Protein AF-A0A8J4DYI0-F1 (afdb_monomer_lite)

Secondary structure (DSSP, 8-state):
--HHHHHHHHHHHHHHHHHHHHHHHHHHHHHHHHHS-GGGHHHHHHHHHHHHT-TTS-HHHHHHHHHHHHHHHHHHHHHHS----

Structure (mmCIF, N/CA/C/O backbone):
data_AF-A0A8J4DYI0-F1
#
_entry.id   AF-A0A8J4DYI0-F1
#
loop_
_atom_site.group_PDB
_atom_site.id
_atom_site.type_symbol
_atom_site.label_atom_id
_atom_site.label_alt_id
_atom_site.label_comp_id
_atom_site.label_asym_id
_atom_site.label_entity_id
_atom_site.label_seq_id
_atom_site.pdbx_PDB_ins_code
_atom_site.Cartn_x
_atom_site.Cartn_y
_atom_site.Cartn_z
_atom_site.occupancy
_atom_site.B_iso_or_equiv
_atom_site.auth_seq_id
_atom_site.auth_comp_id
_atom_site.auth_asym_id
_atom_site.auth_atom_id
_atom_site.pdbx_PDB_model_num
ATOM 1 N N . MET A 1 1 ? 14.366 1.870 -34.780 1.00 77.00 1 MET A N 1
ATOM 2 C CA . MET A 1 1 ? 14.850 1.772 -33.386 1.00 77.00 1 MET A CA 1
ATOM 3 C C . MET A 1 1 ? 15.833 0.617 -33.349 1.00 77.00 1 MET A C 1
ATOM 5 O O . MET A 1 1 ? 15.470 -0.446 -33.836 1.00 77.00 1 MET A O 1
ATOM 9 N N . SER A 1 2 ? 17.079 0.830 -32.921 1.00 95.31 2 SER A N 1
ATOM 10 C CA . SER A 1 2 ? 18.064 -0.259 -32.875 1.00 95.31 2 SER A CA 1
ATOM 11 C C . SER A 1 2 ? 17.684 -1.274 -31.785 1.00 95.31 2 SER A C 1
ATOM 13 O O . SER A 1 2 ? 17.038 -0.893 -30.801 1.00 95.31 2 SER A O 1
ATOM 15 N N . PRO A 1 3 ? 18.063 -2.557 -31.934 1.00 95.44 3 PRO A N 1
ATOM 16 C CA . PRO A 1 3 ? 17.781 -3.581 -30.924 1.00 95.44 3 PRO A CA 1
ATOM 17 C C . PRO A 1 3 ? 18.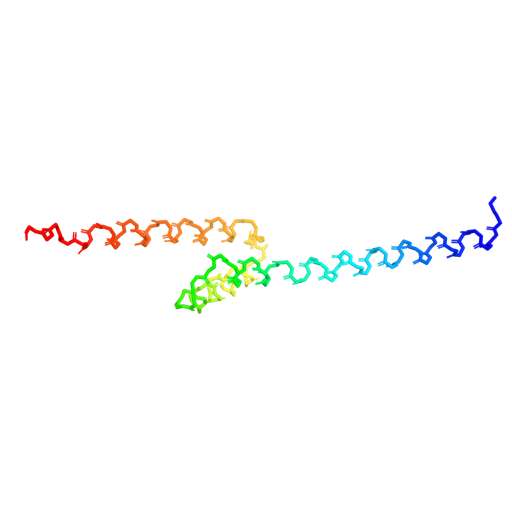367 -3.217 -29.551 1.00 95.44 3 PRO A C 1
ATOM 19 O O . PRO A 1 3 ? 17.742 -3.473 -28.529 1.00 95.44 3 PRO A O 1
ATOM 22 N N . GLU A 1 4 ? 19.508 -2.528 -29.522 1.00 96.62 4 GLU A N 1
ATOM 23 C CA . GLU A 1 4 ? 20.134 -2.003 -28.301 1.00 96.62 4 GLU A CA 1
ATOM 24 C C . GLU A 1 4 ? 19.222 -1.022 -27.549 1.00 96.62 4 GLU A C 1
ATOM 26 O O . GLU A 1 4 ? 19.040 -1.138 -26.337 1.00 96.62 4 GLU A O 1
ATOM 31 N N . ILE A 1 5 ? 18.585 -0.092 -28.273 1.00 96.50 5 ILE A N 1
ATOM 32 C CA . ILE A 1 5 ? 17.636 0.864 -27.686 1.00 96.50 5 ILE A CA 1
ATOM 33 C C . ILE A 1 5 ? 16.417 0.123 -27.132 1.00 96.50 5 ILE A C 1
ATOM 35 O O . ILE A 1 5 ? 15.944 0.458 -26.049 1.00 96.50 5 ILE A O 1
ATOM 39 N N . MET A 1 6 ? 15.926 -0.907 -27.829 1.00 96.62 6 MET A N 1
ATOM 40 C CA . MET A 1 6 ? 14.808 -1.713 -27.328 1.00 96.62 6 MET A CA 1
ATOM 41 C C . MET A 1 6 ? 15.153 -2.424 -26.018 1.00 96.62 6 MET A C 1
ATOM 43 O O . MET A 1 6 ? 14.356 -2.384 -25.083 1.00 96.62 6 MET A O 1
ATOM 47 N N . VAL A 1 7 ? 16.337 -3.036 -25.927 1.00 97.75 7 VAL A N 1
ATOM 48 C CA . VAL A 1 7 ? 16.795 -3.709 -24.701 1.00 97.75 7 VAL A CA 1
ATOM 49 C C . VAL A 1 7 ? 16.876 -2.722 -23.537 1.00 97.75 7 VAL A C 1
ATOM 51 O O . VAL A 1 7 ? 16.380 -3.020 -22.451 1.00 97.75 7 VAL A O 1
ATOM 54 N N . LEU A 1 8 ? 17.432 -1.529 -23.765 1.00 98.12 8 LEU A N 1
ATOM 55 C CA . LEU A 1 8 ? 17.529 -0.495 -22.736 1.00 98.12 8 LEU A CA 1
ATOM 56 C C . LEU A 1 8 ? 16.147 -0.026 -22.260 1.00 98.12 8 LEU A C 1
ATOM 58 O O . LEU A 1 8 ? 15.911 0.065 -21.057 1.00 98.12 8 LEU A O 1
ATOM 62 N N . VAL A 1 9 ? 15.214 0.221 -23.184 1.00 98.19 9 VAL A N 1
ATOM 63 C CA . VAL A 1 9 ? 13.838 0.618 -22.844 1.00 98.19 9 VAL A CA 1
ATOM 64 C C . VAL A 1 9 ? 13.152 -0.459 -22.007 1.00 98.19 9 VAL A C 1
ATOM 66 O O . VAL A 1 9 ? 12.571 -0.143 -20.970 1.00 98.19 9 VAL A O 1
ATOM 69 N N . VAL A 1 10 ? 13.251 -1.728 -22.410 1.00 98.12 10 VAL A N 1
ATOM 70 C CA . VAL A 1 10 ? 12.659 -2.844 -21.658 1.00 98.12 10 VAL A CA 1
ATOM 71 C C . VAL A 1 10 ? 13.266 -2.941 -20.260 1.00 98.12 10 VAL A C 1
ATOM 73 O O . VAL A 1 10 ? 12.521 -3.042 -19.289 1.00 98.12 10 VAL A O 1
ATOM 76 N N . ALA A 1 11 ? 14.591 -2.852 -20.133 1.00 98.31 11 ALA A N 1
ATOM 77 C CA . ALA A 1 11 ? 15.261 -2.898 -18.836 1.00 98.31 11 ALA A CA 1
ATOM 78 C C . ALA A 1 11 ? 14.782 -1.775 -17.901 1.00 98.31 11 ALA A C 1
ATOM 80 O O . ALA A 1 11 ? 14.462 -2.033 -16.741 1.00 98.31 11 ALA A O 1
ATOM 81 N N . VAL A 1 12 ? 14.661 -0.544 -18.411 1.00 98.62 12 VAL A N 1
ATOM 82 C CA . VAL A 1 12 ? 14.150 0.598 -17.637 1.00 98.62 12 VAL A CA 1
ATOM 83 C C . VAL A 1 12 ? 12.709 0.363 -17.196 1.00 98.62 12 VAL A C 1
ATOM 85 O O . VAL A 1 12 ? 12.392 0.569 -16.026 1.00 98.62 12 VAL A O 1
ATOM 88 N N . VAL A 1 13 ? 11.842 -0.105 -18.096 1.00 98.31 13 VAL A N 1
ATOM 89 C CA . VAL A 1 13 ? 10.443 -0.407 -17.762 1.00 98.31 13 VAL A CA 1
ATOM 90 C C . VAL A 1 13 ? 10.365 -1.467 -16.667 1.00 98.31 13 VAL A C 1
ATOM 92 O O . VAL A 1 13 ? 9.641 -1.273 -15.694 1.00 98.31 13 VAL A O 1
ATOM 95 N N . VAL A 1 14 ? 11.139 -2.550 -16.773 1.00 98.50 14 VAL A N 1
ATOM 96 C CA . VAL A 1 14 ? 11.180 -3.606 -15.752 1.00 98.50 14 VAL A CA 1
ATOM 97 C C . VAL A 1 14 ? 11.624 -3.046 -14.402 1.00 98.50 14 VAL A C 1
ATOM 99 O O . VAL A 1 14 ? 10.970 -3.310 -13.397 1.00 98.50 14 VAL A O 1
ATOM 102 N N . ILE A 1 15 ? 12.679 -2.230 -14.364 1.00 98.44 15 ILE A N 1
ATOM 103 C CA . ILE A 1 15 ? 13.155 -1.602 -13.122 1.00 98.44 15 ILE A CA 1
ATOM 104 C C . ILE A 1 15 ? 12.067 -0.720 -12.500 1.00 98.44 15 ILE A C 1
ATOM 106 O O . ILE A 1 15 ? 11.826 -0.802 -11.297 1.00 98.44 15 ILE A O 1
ATOM 110 N N . VAL A 1 16 ? 11.386 0.098 -13.307 1.00 98.25 16 VAL A N 1
ATOM 111 C CA . VAL A 1 16 ? 10.299 0.968 -12.833 1.00 98.25 16 VAL A CA 1
ATOM 112 C C . VAL A 1 16 ? 9.141 0.143 -12.281 1.00 98.25 16 VAL A C 1
ATOM 114 O O . VAL A 1 16 ? 8.645 0.445 -11.200 1.00 98.25 16 VAL A O 1
ATOM 117 N N . VAL A 1 17 ? 8.731 -0.914 -12.982 1.00 97.88 17 VAL A N 1
ATOM 118 C CA . VAL A 1 17 ? 7.658 -1.809 -12.528 1.00 97.88 17 VAL A CA 1
ATOM 119 C C . VAL A 1 17 ? 8.034 -2.466 -11.203 1.00 97.88 17 VAL A C 1
ATOM 121 O O . VAL A 1 17 ? 7.252 -2.415 -10.261 1.00 97.88 17 VAL A O 1
ATOM 124 N N . VAL A 1 18 ? 9.251 -2.999 -11.082 1.00 97.62 18 VAL A N 1
ATOM 125 C CA . VAL A 1 18 ? 9.737 -3.604 -9.833 1.00 97.62 18 VAL A CA 1
ATOM 126 C C . VAL A 1 18 ? 9.767 -2.583 -8.694 1.00 97.62 18 VAL A C 1
ATOM 128 O O . VAL A 1 18 ? 9.351 -2.893 -7.579 1.00 97.62 18 VAL A O 1
ATOM 131 N N . ALA A 1 19 ? 10.212 -1.353 -8.956 1.00 96.19 19 ALA A N 1
ATOM 132 C CA . ALA A 1 19 ? 10.203 -0.291 -7.956 1.00 96.19 19 ALA A 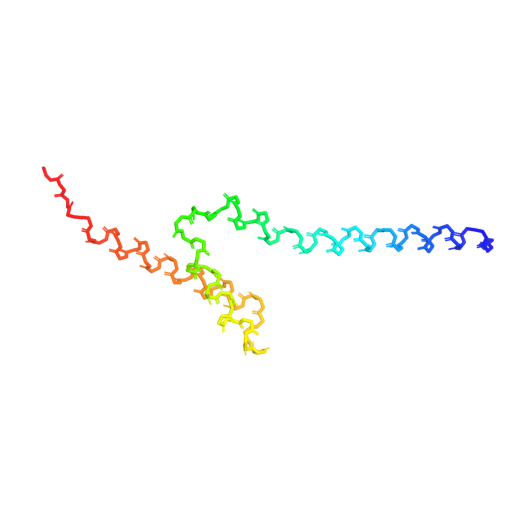CA 1
ATOM 133 C C . ALA A 1 19 ? 8.775 0.057 -7.504 1.00 96.19 19 ALA A C 1
ATOM 135 O O . ALA A 1 19 ? 8.534 0.226 -6.309 1.00 96.19 19 ALA A O 1
ATOM 136 N N . LEU A 1 20 ? 7.820 0.128 -8.435 1.00 96.50 20 LEU A N 1
ATOM 137 C CA . LEU A 1 20 ? 6.414 0.377 -8.120 1.00 96.50 20 LEU A CA 1
ATOM 138 C C . LEU A 1 20 ? 5.805 -0.760 -7.298 1.00 96.50 20 LEU A C 1
ATOM 140 O O . LEU A 1 20 ? 5.163 -0.479 -6.292 1.00 96.50 20 LEU A O 1
ATOM 144 N N . GLU A 1 21 ? 6.058 -2.018 -7.654 1.00 95.12 21 GLU A N 1
ATOM 145 C CA . GLU A 1 21 ? 5.609 -3.184 -6.88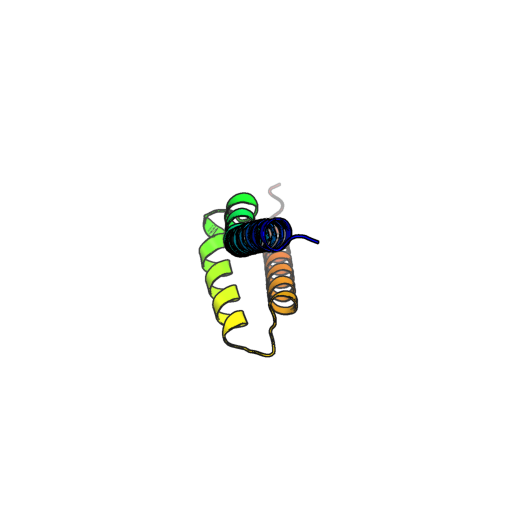0 1.00 95.12 21 GLU A CA 1
ATOM 146 C C . GLU A 1 21 ? 6.124 -3.114 -5.434 1.00 95.12 21 GLU A C 1
ATOM 148 O O . GLU A 1 21 ? 5.343 -3.179 -4.480 1.00 95.12 21 GLU A O 1
ATOM 153 N N . MET A 1 22 ? 7.421 -2.843 -5.252 1.00 93.38 22 MET A N 1
ATOM 154 C CA . MET A 1 22 ? 8.023 -2.669 -3.925 1.00 93.38 22 MET A CA 1
ATOM 155 C C . MET A 1 22 ? 7.370 -1.526 -3.139 1.00 93.38 22 MET A C 1
ATOM 157 O O . MET A 1 22 ? 7.050 -1.681 -1.959 1.00 93.38 22 MET A O 1
ATOM 161 N N . LEU A 1 23 ? 7.118 -0.384 -3.785 1.00 89.94 23 LEU A N 1
ATOM 162 C CA . LEU A 1 23 ? 6.427 0.739 -3.153 1.00 89.94 23 LEU A CA 1
ATOM 163 C C . LEU A 1 23 ? 4.999 0.361 -2.748 1.00 89.94 23 LEU A C 1
ATOM 165 O O . LEU A 1 23 ? 4.588 0.671 -1.632 1.00 89.94 23 LEU A O 1
ATOM 169 N N . THR A 1 24 ? 4.254 -0.336 -3.608 1.00 86.69 24 THR A N 1
ATOM 170 C CA . THR A 1 24 ? 2.878 -0.757 -3.303 1.00 86.69 24 THR A CA 1
ATOM 171 C C . THR A 1 24 ? 2.809 -1.775 -2.168 1.00 86.69 24 THR A C 1
ATOM 173 O O . THR A 1 24 ? 1.854 -1.742 -1.395 1.00 86.69 24 THR A O 1
ATOM 176 N N . ALA A 1 25 ? 3.836 -2.613 -2.001 1.00 84.25 25 ALA A N 1
ATOM 177 C CA . ALA A 1 25 ? 3.932 -3.552 -0.889 1.00 84.25 25 ALA A CA 1
ATOM 178 C C . ALA A 1 25 ? 4.264 -2.858 0.446 1.00 84.25 25 ALA A C 1
ATOM 180 O O . ALA A 1 25 ? 3.739 -3.232 1.495 1.00 84.25 25 ALA A O 1
ATOM 181 N N . VAL A 1 26 ? 5.120 -1.831 0.425 1.00 88.31 26 VAL A N 1
ATOM 182 C CA . VAL A 1 26 ? 5.602 -1.157 1.645 1.00 88.31 26 VAL A CA 1
ATOM 183 C C . VAL A 1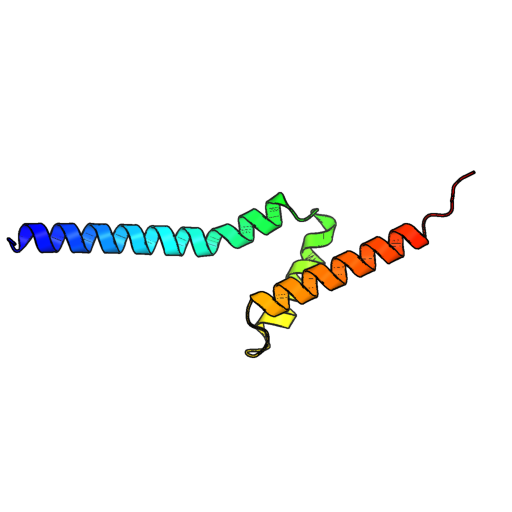 26 ? 4.673 -0.024 2.098 1.00 88.31 26 VAL A C 1
ATOM 185 O O . VAL A 1 26 ? 4.564 0.256 3.294 1.00 88.31 26 VAL A O 1
ATOM 188 N N . LEU A 1 27 ? 3.960 0.624 1.176 1.00 85.44 27 LEU A N 1
ATOM 189 C CA . LEU A 1 27 ? 3.108 1.775 1.480 1.00 85.44 27 LEU A CA 1
ATOM 190 C C . LEU A 1 27 ? 2.020 1.487 2.542 1.00 85.44 27 LEU A C 1
ATOM 192 O O . LEU A 1 27 ? 1.879 2.305 3.455 1.00 85.44 27 LEU A O 1
ATOM 196 N N . PRO A 1 28 ? 1.294 0.347 2.522 1.00 79.75 28 PRO A N 1
ATOM 197 C CA . PRO A 1 28 ? 0.327 0.013 3.570 1.00 79.75 28 PRO A CA 1
ATOM 198 C C . PRO A 1 28 ? 0.969 -0.077 4.957 1.00 79.75 28 PRO A C 1
ATOM 200 O O . PRO A 1 28 ? 0.404 0.416 5.934 1.00 79.75 28 PRO A O 1
ATOM 203 N N . LEU A 1 29 ? 2.175 -0.646 5.041 1.00 83.00 29 LEU A N 1
ATOM 204 C CA . LEU A 1 29 ? 2.917 -0.760 6.293 1.00 83.00 29 LEU A CA 1
ATOM 205 C C . LEU A 1 29 ? 3.297 0.623 6.836 1.00 83.00 29 LEU A C 1
ATOM 207 O O . LEU A 1 29 ? 3.092 0.893 8.020 1.00 83.00 29 LEU A O 1
ATOM 211 N N . ILE A 1 30 ? 3.779 1.522 5.971 1.00 86.31 30 ILE A N 1
ATOM 212 C CA . ILE A 1 30 ? 4.091 2.910 6.345 1.00 86.31 30 ILE A CA 1
ATOM 213 C C . ILE A 1 30 ? 2.839 3.617 6.875 1.00 86.31 30 ILE A C 1
ATOM 215 O O . ILE A 1 30 ? 2.899 4.257 7.924 1.00 86.31 30 ILE A O 1
ATOM 219 N N . ILE A 1 31 ? 1.697 3.470 6.195 1.00 84.62 31 ILE A N 1
ATOM 220 C CA . ILE A 1 31 ? 0.430 4.080 6.619 1.00 84.62 31 ILE A CA 1
ATOM 221 C C . ILE A 1 31 ? 0.029 3.581 8.014 1.00 84.62 31 ILE A C 1
ATOM 223 O O . ILE A 1 31 ? -0.324 4.383 8.880 1.00 84.62 31 ILE A O 1
ATOM 227 N N . VAL A 1 32 ? 0.114 2.273 8.267 1.00 82.62 32 VAL A N 1
ATOM 228 C CA . VAL A 1 32 ? -0.213 1.707 9.583 1.00 82.62 32 VAL A CA 1
ATOM 229 C C . VAL A 1 32 ? 0.736 2.240 10.655 1.00 82.62 32 VAL A C 1
ATOM 231 O O . VAL A 1 32 ? 0.284 2.707 11.699 1.00 82.62 32 VAL A O 1
ATOM 234 N N . ILE A 1 33 ? 2.045 2.225 10.406 1.00 81.50 33 ILE A N 1
ATOM 235 C CA . ILE A 1 33 ? 3.037 2.670 11.392 1.00 81.50 33 ILE A CA 1
ATOM 236 C C . ILE A 1 33 ? 2.862 4.157 11.723 1.00 81.50 33 ILE A C 1
ATOM 238 O O . ILE A 1 33 ? 2.904 4.513 12.903 1.00 81.50 33 ILE A O 1
ATOM 242 N N . ALA A 1 34 ? 2.643 5.000 10.710 1.00 88.50 34 ALA A N 1
ATOM 243 C CA . ALA A 1 34 ? 2.567 6.450 10.861 1.00 88.50 34 ALA A CA 1
ATOM 244 C C . ALA A 1 34 ? 1.236 6.935 11.460 1.00 88.50 34 ALA A C 1
ATOM 246 O O . ALA A 1 34 ? 1.228 7.888 12.237 1.00 88.50 34 ALA A O 1
ATOM 247 N N . PHE A 1 35 ? 0.109 6.299 11.119 1.00 86.56 35 PHE A N 1
ATOM 248 C CA . PHE A 1 35 ? -1.228 6.822 11.444 1.00 86.56 35 PHE A CA 1
ATOM 249 C C . PHE A 1 35 ? -2.015 5.991 12.473 1.00 86.56 35 PHE A C 1
ATOM 251 O O . PHE A 1 35 ? -3.119 6.389 12.882 1.00 86.56 35 PHE A O 1
ATOM 258 N N . VAL A 1 36 ? -1.480 4.846 12.915 1.00 82.94 36 VAL A N 1
ATOM 259 C CA . VAL A 1 36 ? -2.141 3.952 13.878 1.00 82.94 36 VAL A CA 1
ATOM 260 C C . VAL A 1 36 ? -1.332 3.882 15.179 1.00 82.94 36 VAL A C 1
ATOM 262 O O . VAL A 1 36 ? -0.192 3.399 15.177 1.00 82.94 36 VAL A O 1
ATOM 265 N N . PRO A 1 37 ? -1.912 4.336 16.309 1.00 88.00 37 PRO A N 1
ATOM 266 C CA . PRO A 1 37 ? -1.304 4.209 17.627 1.00 88.00 37 PRO A CA 1
ATOM 267 C C . PRO A 1 37 ? -0.919 2.753 17.929 1.00 88.00 37 PRO A C 1
ATOM 269 O O . PRO A 1 37 ? -1.684 1.857 17.569 1.00 88.00 37 PRO A O 1
ATOM 272 N N . PRO A 1 38 ? 0.207 2.486 18.620 1.00 85.56 38 PRO A N 1
ATOM 273 C CA . PRO A 1 38 ? 0.693 1.125 18.858 1.00 85.56 38 PRO A CA 1
ATOM 274 C C . PRO A 1 38 ? -0.348 0.178 19.470 1.00 85.56 38 PRO A C 1
ATOM 276 O O . PRO A 1 38 ? -0.473 -0.954 19.013 1.00 85.56 38 PRO A O 1
ATOM 279 N N . GLY A 1 39 ? -1.143 0.660 20.433 1.00 86.50 39 GLY A N 1
ATOM 280 C CA . GLY A 1 39 ? -2.193 -0.130 21.087 1.00 86.50 39 GLY A CA 1
ATOM 281 C C . GLY A 1 39 ? -3.400 -0.467 20.202 1.00 86.50 39 GLY A C 1
ATOM 282 O O . GLY A 1 39 ? -4.165 -1.353 20.549 1.00 86.50 39 GLY A O 1
ATOM 283 N N . GLU A 1 40 ? -3.573 0.198 19.056 1.00 83.19 40 GLU A N 1
ATOM 284 C CA . GLU A 1 40 ? -4.684 -0.046 18.119 1.00 83.19 40 GLU A CA 1
ATOM 285 C C . GLU A 1 40 ? -4.280 -0.965 16.943 1.00 83.19 40 GLU A C 1
ATOM 287 O O . GLU A 1 40 ? -5.119 -1.311 16.113 1.00 83.19 40 GLU A O 1
ATOM 292 N N . ARG A 1 41 ? -2.997 -1.347 16.824 1.00 84.62 41 ARG A N 1
ATOM 293 C CA . ARG A 1 41 ? -2.479 -2.087 15.654 1.00 84.62 41 ARG A CA 1
ATOM 294 C C . ARG A 1 41 ? -2.976 -3.532 15.584 1.00 84.62 41 ARG A C 1
ATOM 296 O O . ARG A 1 41 ? -3.224 -4.013 14.483 1.00 84.62 41 ARG A O 1
ATOM 303 N N . ALA A 1 42 ? -3.128 -4.197 16.731 1.00 81.69 42 ALA A N 1
ATOM 304 C CA . ALA A 1 42 ? -3.616 -5.576 16.802 1.00 81.69 42 ALA A CA 1
ATOM 305 C C . ALA A 1 42 ? -5.061 -5.683 16.283 1.00 81.69 42 ALA A C 1
ATOM 307 O O . ALA A 1 42 ? -5.321 -6.443 15.355 1.00 81.69 42 ALA A O 1
ATOM 308 N N . ASP A 1 43 ? -5.956 -4.827 16.781 1.00 81.88 43 ASP A N 1
ATOM 309 C CA . ASP A 1 43 ? -7.350 -4.739 16.327 1.00 81.88 43 ASP A CA 1
ATOM 310 C C . ASP A 1 43 ? -7.462 -4.439 14.823 1.00 81.88 43 ASP A C 1
ATOM 312 O O . ASP A 1 43 ? -8.339 -4.957 14.132 1.00 81.88 43 ASP A O 1
ATOM 316 N N . LEU A 1 44 ? -6.576 -3.586 14.294 1.00 79.25 44 LEU A N 1
ATOM 317 C CA . LEU A 1 44 ? -6.539 -3.293 12.862 1.00 79.25 44 LEU A CA 1
ATOM 318 C C . LEU A 1 44 ? -6.082 -4.507 12.043 1.00 79.25 44 LEU A C 1
ATOM 320 O O . LEU A 1 44 ? -6.649 -4.759 10.983 1.00 79.25 44 LEU A O 1
ATOM 324 N N . ALA A 1 45 ? -5.079 -5.249 12.518 1.00 79.94 45 ALA A N 1
ATOM 325 C CA . ALA A 1 45 ? -4.603 -6.460 11.857 1.00 79.94 45 ALA A CA 1
ATOM 326 C C . ALA A 1 45 ? -5.695 -7.539 11.807 1.00 79.94 45 ALA A C 1
ATOM 328 O O . ALA A 1 45 ? -5.904 -8.146 10.759 1.00 79.94 45 ALA A O 1
ATOM 329 N N . GLU A 1 46 ? -6.439 -7.720 12.900 1.00 80.12 46 GLU A N 1
ATOM 330 C CA . GLU A 1 46 ? -7.563 -8.657 12.966 1.00 80.12 46 GLU A CA 1
ATOM 331 C C . GLU A 1 46 ? -8.676 -8.277 11.978 1.00 80.12 46 GLU A C 1
ATOM 333 O O . GLU A 1 46 ? -9.183 -9.120 11.238 1.00 80.12 46 GLU A O 1
ATOM 338 N N . LEU A 1 47 ? -9.004 -6.986 11.884 1.00 75.88 47 LEU A N 1
ATOM 339 C CA . LEU A 1 47 ? -10.015 -6.499 10.950 1.00 75.88 47 LEU A CA 1
ATOM 340 C C . LEU A 1 47 ? -9.572 -6.598 9.481 1.00 75.88 47 LEU A C 1
ATOM 342 O O . LEU A 1 47 ? -10.394 -6.895 8.615 1.00 75.88 47 LEU A O 1
ATOM 346 N N . LEU A 1 48 ? -8.287 -6.380 9.190 1.00 73.88 48 LEU A N 1
ATOM 347 C CA . LEU A 1 48 ? -7.725 -6.591 7.854 1.00 73.88 48 LEU A CA 1
ATOM 348 C C . LEU A 1 48 ? -7.745 -8.075 7.467 1.00 73.88 48 LEU A C 1
ATOM 350 O O . LEU A 1 48 ? -8.160 -8.393 6.358 1.00 73.88 48 LEU A O 1
ATOM 354 N N . ALA A 1 49 ? -7.390 -8.981 8.381 1.00 73.75 49 ALA A N 1
ATOM 355 C CA . ALA A 1 49 ? -7.450 -10.426 8.147 1.00 73.75 49 ALA A CA 1
ATOM 356 C C . ALA A 1 49 ? -8.893 -10.926 7.925 1.00 73.75 49 ALA A C 1
ATOM 358 O O . ALA A 1 49 ? -9.164 -11.729 7.026 1.00 73.75 49 ALA A O 1
ATOM 359 N N . ALA A 1 50 ? -9.849 -10.409 8.701 1.00 71.25 50 ALA A N 1
ATOM 360 C CA . ALA A 1 50 ? -11.271 -10.704 8.526 1.00 71.25 50 ALA A CA 1
ATOM 361 C C . ALA A 1 50 ? -11.836 -10.151 7.204 1.00 71.25 50 ALA A C 1
ATOM 363 O O . ALA A 1 50 ? -12.809 -10.680 6.668 1.00 71.25 50 ALA A O 1
ATOM 364 N N . ALA A 1 51 ? -11.243 -9.084 6.671 1.00 66.50 51 ALA A N 1
ATOM 365 C CA . ALA A 1 51 ? -11.645 -8.527 5.391 1.00 66.50 51 ALA A CA 1
ATOM 366 C C . ALA A 1 51 ? -11.028 -9.270 4.197 1.00 66.50 51 ALA A C 1
ATOM 368 O O . ALA A 1 51 ? -11.733 -9.526 3.223 1.00 66.50 51 ALA A O 1
ATOM 369 N N . ASP A 1 52 ? -9.752 -9.649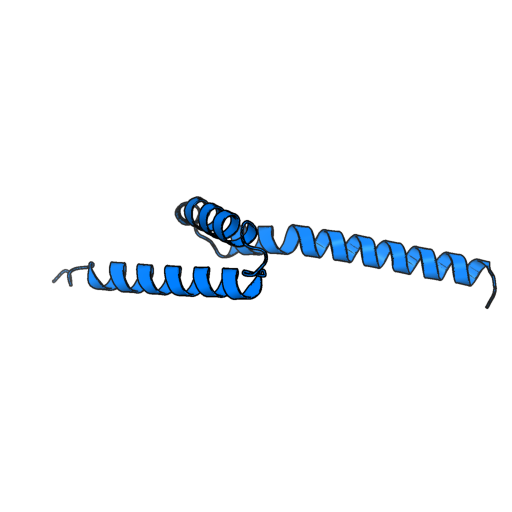 4.288 1.00 65.00 52 ASP A N 1
ATOM 370 C CA . ASP A 1 52 ? -9.021 -10.358 3.228 1.00 65.00 52 ASP A CA 1
ATOM 371 C C . ASP A 1 52 ? -9.592 -11.762 2.955 1.00 65.00 52 ASP A C 1
ATOM 373 O O . ASP A 1 52 ? -9.635 -12.236 1.822 1.00 65.00 52 ASP A O 1
ATOM 377 N N . SER A 1 53 ? -10.161 -12.398 3.982 1.00 64.06 53 SER A N 1
ATOM 378 C CA . SER A 1 53 ? -10.844 -13.697 3.877 1.00 64.06 53 SER A CA 1
ATOM 379 C C . SER A 1 53 ? -12.160 -13.668 3.081 1.00 64.06 53 SER A C 1
ATOM 381 O O . SER A 1 53 ? -12.741 -14.723 2.816 1.00 64.06 53 SER A O 1
ATOM 383 N N . SER A 1 54 ? -12.632 -12.494 2.646 1.00 60.00 54 SER A N 1
ATOM 384 C CA . SER A 1 54 ? -13.814 -12.365 1.795 1.00 60.00 54 SER A CA 1
ATOM 385 C C . SER A 1 54 ? -13.457 -11.731 0.446 1.00 60.00 54 SER A C 1
ATOM 387 O O . SER A 1 54 ? -13.245 -10.522 0.367 1.00 60.00 54 SER A O 1
ATOM 389 N N . PRO A 1 55 ? -13.511 -12.480 -0.672 1.00 58.62 55 PRO A N 1
ATOM 390 C CA . PRO A 1 55 ? -13.179 -11.950 -2.001 1.00 58.62 55 PRO A CA 1
ATOM 391 C C . PRO A 1 55 ? -14.118 -10.819 -2.469 1.00 58.62 55 PRO A C 1
ATOM 393 O O . PRO A 1 55 ? -13.822 -10.110 -3.431 1.00 58.62 55 PRO A O 1
ATOM 396 N N . LYS A 1 56 ? -15.259 -10.622 -1.787 1.00 58.66 56 LYS A N 1
ATOM 397 C CA . LYS A 1 56 ? -16.200 -9.512 -2.023 1.00 58.66 56 LYS A CA 1
ATOM 398 C C . LYS A 1 56 ? -15.829 -8.237 -1.258 1.00 58.66 56 LYS A C 1
ATOM 400 O O . LYS A 1 56 ? -16.237 -7.148 -1.662 1.00 58.66 56 LYS A O 1
ATOM 405 N N . LEU A 1 57 ? -15.040 -8.348 -0.191 1.00 51.19 57 LEU A N 1
ATOM 406 C CA . LEU A 1 57 ? -14.471 -7.233 0.561 1.00 51.19 57 LEU A CA 1
ATOM 407 C C . LEU A 1 57 ? -13.103 -6.888 -0.033 1.00 51.19 57 LEU A C 1
ATOM 409 O O . LEU A 1 57 ? -12.065 -7.030 0.600 1.00 51.19 57 LEU A O 1
ATOM 413 N N . ARG A 1 58 ? -13.100 -6.400 -1.281 1.00 59.16 58 ARG A N 1
ATOM 414 C CA . ARG A 1 58 ? -11.899 -5.781 -1.867 1.00 59.16 58 ARG A CA 1
ATOM 415 C C . ARG A 1 58 ? -11.355 -4.714 -0.896 1.00 59.16 58 ARG A C 1
ATOM 417 O O . ARG A 1 58 ? -12.107 -4.154 -0.100 1.00 59.16 58 ARG A O 1
ATOM 424 N N . LEU A 1 59 ? -10.065 -4.395 -0.994 1.00 60.31 59 LEU A N 1
ATOM 425 C CA . LEU A 1 59 ? -9.321 -3.516 -0.072 1.00 60.31 59 LEU A CA 1
ATOM 426 C C . LEU A 1 59 ? -10.075 -2.237 0.367 1.00 60.31 59 LEU A C 1
ATOM 428 O O . LEU A 1 59 ? -9.965 -1.788 1.504 1.00 60.31 59 LEU A O 1
ATOM 432 N N . TRP A 1 60 ? -10.869 -1.653 -0.534 1.00 57.94 60 TRP A N 1
ATOM 433 C CA . TRP A 1 60 ? -11.567 -0.386 -0.321 1.00 57.94 60 TRP A CA 1
ATOM 434 C C . TRP A 1 60 ? -12.777 -0.460 0.634 1.00 57.94 60 TRP A C 1
ATOM 436 O O . TRP A 1 60 ? -12.801 0.293 1.611 1.00 57.94 60 TRP A O 1
ATOM 446 N N . PRO A 1 61 ? -13.784 -1.340 0.433 1.00 63.50 61 PRO A N 1
ATOM 447 C CA . PRO A 1 61 ? -14.855 -1.520 1.415 1.00 63.50 61 PRO A CA 1
ATOM 448 C C . PRO A 1 61 ? -14.347 -1.999 2.782 1.00 63.50 61 PRO A C 1
ATOM 450 O O . PRO A 1 61 ? -14.895 -1.576 3.799 1.00 63.50 61 PRO A O 1
ATOM 453 N N . ALA A 1 62 ? -13.270 -2.788 2.820 1.00 65.19 62 ALA A N 1
ATOM 454 C CA . ALA A 1 62 ? -12.598 -3.188 4.055 1.00 65.19 62 ALA A CA 1
ATOM 455 C C . ALA A 1 62 ? -12.038 -1.985 4.833 1.00 65.19 62 ALA A C 1
ATOM 457 O O . ALA A 1 62 ? -12.338 -1.798 6.015 1.00 65.19 62 ALA A O 1
ATOM 458 N N . LEU A 1 63 ? -11.291 -1.115 4.146 1.00 63.75 63 LEU A N 1
ATOM 459 C CA . LEU A 1 63 ? -10.733 0.105 4.727 1.00 63.75 63 LEU A CA 1
ATOM 460 C C . LEU A 1 63 ? -11.841 1.055 5.210 1.00 63.75 63 LEU A C 1
ATOM 462 O O . LEU A 1 63 ? -11.756 1.617 6.302 1.00 63.75 63 LEU A O 1
ATOM 466 N N . ASN A 1 64 ? -12.926 1.189 4.442 1.00 69.25 64 ASN A N 1
ATOM 467 C CA . ASN A 1 64 ? -14.088 1.978 4.851 1.00 69.25 64 ASN A CA 1
ATOM 468 C C . ASN A 1 64 ? -14.771 1.402 6.099 1.00 69.25 64 ASN A C 1
ATOM 470 O O . ASN A 1 64 ? -15.109 2.157 7.013 1.00 69.25 64 ASN A O 1
ATOM 474 N N . ALA A 1 65 ? -14.940 0.080 6.178 1.00 70.06 65 ALA A N 1
ATOM 475 C CA . ALA A 1 65 ? -15.490 -0.576 7.361 1.00 70.06 65 ALA A CA 1
ATOM 476 C C . ALA A 1 65 ? -14.602 -0.337 8.596 1.00 70.06 65 ALA A C 1
ATOM 478 O O . ALA A 1 65 ? -15.118 0.030 9.657 1.00 70.06 65 ALA A O 1
ATOM 479 N N . ALA A 1 66 ? -13.277 -0.429 8.435 1.00 70.31 66 ALA A N 1
ATOM 480 C CA . ALA A 1 66 ? -12.292 -0.130 9.476 1.00 70.31 66 ALA A CA 1
ATOM 481 C C . ALA A 1 66 ? -12.437 1.303 10.011 1.00 70.31 66 ALA A C 1
ATOM 483 O O . ALA A 1 66 ? -12.537 1.536 11.220 1.00 70.31 66 ALA A O 1
ATOM 484 N N . VAL A 1 67 ? -12.502 2.282 9.103 1.00 70.69 67 VAL A N 1
ATOM 485 C CA . VAL A 1 67 ? -12.639 3.705 9.439 1.00 70.69 67 VAL A CA 1
ATOM 486 C C . VAL A 1 67 ? -13.962 3.976 10.158 1.00 70.69 67 VAL A C 1
ATOM 488 O O . VAL A 1 67 ? -13.987 4.697 11.161 1.00 70.69 67 VAL A O 1
ATOM 491 N N . VAL A 1 68 ? -15.065 3.377 9.697 1.00 76.25 68 VAL A N 1
ATOM 492 C CA . VAL A 1 68 ? -16.383 3.517 10.336 1.00 76.25 68 VAL A CA 1
ATOM 493 C C . VAL A 1 68 ? -16.378 2.922 11.744 1.00 76.25 68 VAL A C 1
ATOM 495 O O . VAL A 1 68 ? -16.853 3.579 12.677 1.00 76.25 68 VAL A O 1
ATOM 498 N N . ALA A 1 69 ? -15.809 1.728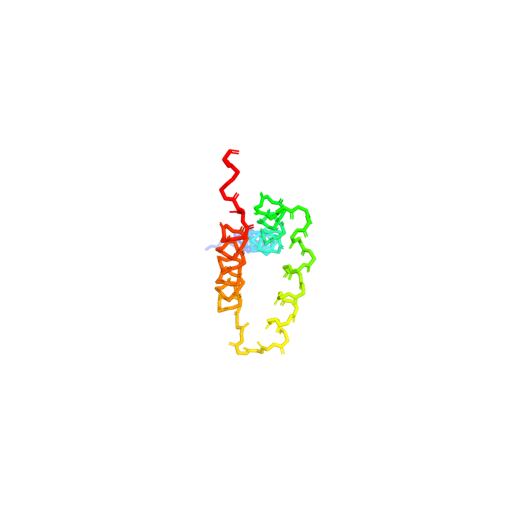 11.929 1.00 77.38 69 ALA A N 1
ATOM 499 C CA . ALA A 1 69 ? -15.684 1.089 13.238 1.00 77.38 69 ALA A CA 1
ATOM 500 C C . ALA A 1 69 ? -14.853 1.948 14.207 1.00 77.38 69 ALA A C 1
ATOM 502 O O . ALA A 1 69 ? -15.295 2.232 15.325 1.00 77.38 69 ALA A O 1
ATOM 503 N N . ARG A 1 70 ? -13.709 2.475 13.749 1.00 70.94 70 ARG A N 1
ATOM 504 C CA . ARG A 1 70 ? -12.851 3.378 14.533 1.00 70.94 70 ARG A CA 1
ATOM 505 C C . ARG A 1 70 ? -13.577 4.664 14.926 1.00 70.94 70 ARG A C 1
ATOM 507 O O . ARG A 1 70 ? -13.502 5.098 16.076 1.00 70.94 70 ARG A O 1
ATOM 514 N N . ARG A 1 71 ? -14.337 5.263 14.003 1.00 77.62 71 ARG A N 1
ATOM 515 C CA . ARG A 1 71 ? -15.129 6.474 14.278 1.00 77.62 71 ARG A CA 1
ATOM 516 C C . ARG A 1 71 ? -16.218 6.214 15.319 1.00 77.62 71 ARG A C 1
ATOM 518 O O . ARG A 1 71 ? -16.451 7.073 16.167 1.00 77.62 71 ARG A O 1
ATOM 525 N N . ARG A 1 72 ? -16.870 5.047 15.282 1.00 80.94 72 ARG A N 1
ATOM 526 C CA . ARG A 1 72 ? -17.879 4.650 16.279 1.00 80.94 72 ARG A CA 1
ATOM 527 C C . ARG A 1 72 ? -17.260 4.445 17.661 1.00 80.94 72 ARG A C 1
ATOM 529 O O . ARG A 1 72 ? -17.782 5.006 18.618 1.00 80.94 72 ARG A O 1
ATOM 536 N N . ARG A 1 73 ? -16.120 3.750 17.759 1.00 77.25 73 ARG A N 1
ATOM 537 C CA . ARG A 1 73 ? -15.402 3.560 19.035 1.00 77.25 73 ARG A CA 1
ATOM 538 C C . ARG A 1 73 ? -14.948 4.883 19.655 1.00 77.25 73 ARG A C 1
ATOM 540 O O . ARG A 1 73 ? -15.192 5.112 20.833 1.00 77.25 73 ARG A O 1
ATOM 547 N N . ARG A 1 74 ? -14.393 5.807 18.861 1.00 77.56 74 ARG A N 1
ATOM 548 C CA . ARG A 1 74 ? -14.031 7.153 19.353 1.00 77.56 74 ARG A CA 1
ATOM 549 C C . ARG A 1 74 ? -15.235 7.933 19.878 1.00 77.56 74 ARG A C 1
ATOM 551 O O . ARG A 1 74 ? -15.131 8.601 20.899 1.00 77.56 74 ARG A O 1
ATOM 558 N N . LYS A 1 75 ? -16.381 7.841 19.194 1.00 77.69 75 LYS A N 1
ATOM 559 C CA . LYS A 1 75 ? -17.629 8.461 19.660 1.00 77.69 75 LYS A CA 1
ATOM 560 C C . LYS A 1 75 ? -18.148 7.825 20.952 1.00 77.69 75 LYS A C 1
ATOM 562 O O . LYS A 1 75 ? -18.675 8.554 21.779 1.00 77.69 75 LYS A O 1
ATOM 567 N N . ALA A 1 76 ? -17.995 6.511 21.124 1.00 76.25 76 ALA A N 1
ATOM 568 C CA . ALA A 1 76 ? -18.366 5.815 22.355 1.00 76.25 76 ALA A CA 1
ATOM 569 C C . ALA A 1 76 ? -17.483 6.253 23.537 1.00 76.25 76 ALA A C 1
ATOM 571 O O . ALA A 1 76 ? -18.014 6.728 24.534 1.00 76.25 76 ALA A O 1
ATOM 572 N N . MET A 1 77 ? -16.154 6.251 23.375 1.00 69.38 77 MET A N 1
ATOM 573 C CA . MET A 1 77 ? -15.221 6.722 24.414 1.00 69.38 77 MET A CA 1
ATOM 574 C C . MET A 1 77 ? -15.416 8.201 24.780 1.00 69.38 77 MET A C 1
ATOM 576 O O . MET A 1 77 ? -15.285 8.577 25.939 1.00 69.38 77 MET A O 1
ATOM 580 N N . ALA A 1 78 ? -15.749 9.061 23.811 1.00 69.44 78 ALA A N 1
ATOM 581 C CA . ALA A 1 78 ? -16.074 10.462 24.088 1.00 69.44 78 ALA A CA 1
ATOM 582 C C . ALA A 1 78 ? -17.380 10.624 24.888 1.00 69.44 78 ALA A C 1
ATOM 584 O O . ALA A 1 78 ? -17.544 11.618 25.585 1.00 69.44 78 ALA A O 1
ATOM 585 N N . ARG A 1 79 ? -18.298 9.655 24.788 1.00 68.00 79 ARG A N 1
ATOM 586 C CA . ARG A 1 79 ? -19.553 9.606 25.549 1.00 68.00 79 ARG A CA 1
ATOM 587 C C . ARG A 1 79 ? -19.352 9.117 26.984 1.00 68.00 79 ARG A C 1
ATOM 589 O O . ARG A 1 79 ? -20.135 9.479 27.850 1.00 68.00 79 ARG A O 1
ATOM 596 N N . GLU A 1 80 ? -18.326 8.300 27.209 1.00 67.62 80 GLU A N 1
ATOM 597 C CA . GLU A 1 80 ? -17.994 7.695 28.505 1.00 67.62 80 GLU A CA 1
ATOM 598 C C . GLU A 1 80 ? -17.033 8.534 29.352 1.00 67.62 80 GLU A C 1
ATOM 600 O O . GLU A 1 80 ? -16.820 8.199 30.511 1.00 67.62 80 GLU A O 1
ATOM 605 N N . ARG A 1 81 ? -16.466 9.631 28.827 1.00 59.03 81 ARG A N 1
ATOM 606 C CA . ARG A 1 81 ? -15.781 10.621 29.669 1.00 59.03 81 ARG A CA 1
ATOM 607 C C . ARG A 1 81 ? -16.844 11.402 30.452 1.00 59.03 81 ARG A C 1
ATOM 609 O O . ARG A 1 81 ? -17.504 12.242 29.835 1.00 59.03 81 ARG A O 1
ATOM 616 N N . PRO A 1 82 ? -17.038 11.166 31.768 1.00 60.28 82 PRO A N 1
ATOM 617 C CA . PRO A 1 82 ? -17.841 12.078 32.565 1.00 60.28 82 PRO A CA 1
ATOM 618 C C . PRO A 1 82 ? -17.202 13.459 32.452 1.00 60.28 82 PRO A C 1
ATOM 620 O O . PRO A 1 82 ? -15.975 13.581 32.457 1.00 60.28 82 PRO A O 1
ATOM 623 N N . ALA A 1 83 ? -18.031 14.489 32.301 1.00 63.22 83 ALA A N 1
ATOM 624 C CA . ALA A 1 83 ? -17.592 15.858 32.487 1.00 63.22 83 ALA A CA 1
ATOM 625 C C . ALA A 1 83 ? -17.055 15.948 33.920 1.00 63.22 83 ALA A C 1
ATOM 627 O O . ALA A 1 83 ? -17.834 16.044 34.865 1.00 63.22 83 ALA A O 1
ATOM 628 N N . THR A 1 84 ? -15.742 15.790 34.093 1.00 62.69 84 THR A N 1
ATOM 629 C CA . THR A 1 84 ? -15.084 16.085 35.360 1.00 62.69 84 THR A CA 1
ATOM 630 C C . THR A 1 84 ? -15.248 17.577 35.580 1.00 62.69 84 THR A C 1
ATOM 632 O O . THR A 1 84 ? -14.618 18.391 34.901 1.00 62.69 84 THR A O 1
ATOM 635 N N . MET A 1 85 ? -16.219 17.857 36.442 1.00 47.38 85 MET A N 1
ATOM 636 C CA . MET A 1 85 ? -16.489 19.099 37.143 1.00 47.38 85 MET A CA 1
ATOM 637 C C . MET A 1 85 ? -15.368 19.379 38.143 1.00 47.38 85 MET A C 1
ATOM 639 O O . MET A 1 85 ? -14.804 18.389 38.668 1.00 47.38 85 MET A O 1
#

Radius of gyration: 21.26 Å; chains: 1; bounding box: 40×33×70 Å

Organism: NCBI:txid175570

Sequence (85 aa):
MSPEIMVLVVAVVVIVVVALEMLTAVLPLIIVIAFVPPGERADLAELLAAADSSPKLRLWPALNAAVVARRRRRKAMARERPATM

pLDDT: mean 79.6, std 13.46, range [47.38, 98.62]

Foldseek 3Di:
DDVVVVVVVVVVVVVVVVVVVVCVVCVVVVCCVVPPDPVCSVVLVVLVVVQVVDPVSPPVVSVVVVVVVVVVVVVVVVVPPPPPD